Protein AF-A0A376L2R1-F1 (afdb_monomer_lite)

Organism: Escherichia coli (NCBI:txid562)

Foldseek 3Di:
DDDDDPPDDDPPDDPPPDDDDPDDDPDDDDDDDDDPFDFDKAKDWPNRGDPNDQDQDDDDPPDDGDDTDIDIDGPDCPGVNNVVCPPHKDWAADDDPQFAQVARADPDDDPRVDHDFDWDDPWPDTDTDGPVHRGGTID

Structure (mmCIF, N/CA/C/O backbone):
data_AF-A0A376L2R1-F1
#
_entry.id   AF-A0A376L2R1-F1
#
loop_
_atom_site.group_PDB
_atom_site.id
_atom_site.type_symbol
_atom_site.label_atom_id
_atom_site.label_alt_id
_atom_site.label_comp_id
_atom_site.label_asym_id
_atom_site.label_entity_id
_atom_site.label_seq_id
_atom_site.pdbx_PDB_ins_code
_atom_site.Cartn_x
_atom_site.Cartn_y
_atom_site.Cartn_z
_atom_site.occupancy
_atom_site.B_iso_or_equiv
_atom_site.auth_seq_id
_atom_site.auth_comp_id
_atom_site.auth_asym_id
_atom_site.auth_atom_id
_atom_site.pdbx_PDB_model_num
ATOM 1 N N . MET A 1 1 ? -31.360 -9.317 25.712 1.00 51.25 1 MET A N 1
ATOM 2 C CA . MET A 1 1 ? -30.871 -10.364 24.791 1.00 51.25 1 MET A CA 1
ATOM 3 C C . MET A 1 1 ? -31.675 -10.277 23.513 1.00 51.25 1 MET A C 1
ATOM 5 O O . MET A 1 1 ? -32.889 -10.326 23.602 1.00 51.25 1 MET A O 1
ATOM 9 N N . ASN A 1 2 ? -30.990 -10.036 22.394 1.00 40.88 2 ASN A N 1
ATOM 10 C CA . ASN A 1 2 ? -31.245 -10.578 21.053 1.00 40.88 2 ASN A CA 1
ATOM 11 C C . ASN A 1 2 ? -30.121 -10.032 20.163 1.00 40.88 2 ASN A C 1
ATOM 13 O O . ASN A 1 2 ? -30.203 -8.943 19.606 1.00 40.88 2 ASN A O 1
ATOM 17 N N . LYS A 1 3 ? -28.996 -10.754 20.174 1.00 51.47 3 LYS A N 1
ATOM 18 C CA . LYS A 1 3 ? -27.811 -10.481 19.363 1.00 51.47 3 LYS A CA 1
ATOM 19 C C . LYS A 1 3 ? -27.884 -11.366 18.127 1.00 51.47 3 LYS A C 1
ATOM 21 O O . LYS A 1 3 ? -27.785 -12.578 18.273 1.00 51.47 3 LYS A O 1
ATOM 26 N N . SER A 1 4 ? -27.988 -10.758 16.953 1.00 49.84 4 SER A N 1
ATOM 27 C CA . SER A 1 4 ? -27.637 -11.397 15.681 1.00 49.84 4 SER A CA 1
ATOM 28 C C . SER A 1 4 ? -27.699 -10.356 14.563 1.00 49.84 4 SER A C 1
ATOM 30 O O . SER A 1 4 ? -28.698 -10.255 13.860 1.00 49.84 4 SER A O 1
ATOM 32 N N . ILE A 1 5 ? -26.632 -9.565 14.414 1.00 56.78 5 ILE A N 1
ATOM 33 C CA . ILE A 1 5 ? -26.333 -8.906 13.138 1.00 56.78 5 ILE A CA 1
ATOM 34 C C . ILE A 1 5 ? -25.281 -9.781 12.473 1.00 56.78 5 ILE A C 1
ATOM 36 O O . ILE A 1 5 ? -24.118 -9.803 12.870 1.00 56.78 5 ILE A O 1
ATOM 40 N N . ILE A 1 6 ? -25.743 -10.574 11.516 1.00 50.25 6 ILE A N 1
ATOM 41 C CA . ILE A 1 6 ? -24.903 -11.356 10.621 1.00 50.25 6 ILE A CA 1
ATOM 42 C C . ILE A 1 6 ? -24.290 -10.343 9.650 1.00 50.25 6 ILE A C 1
ATOM 44 O O . ILE A 1 6 ? -24.983 -9.805 8.790 1.00 50.25 6 ILE A O 1
ATOM 48 N N . ALA A 1 7 ? -23.010 -10.026 9.834 1.00 45.34 7 ALA A N 1
ATOM 49 C CA . ALA A 1 7 ? -22.239 -9.260 8.865 1.00 45.34 7 ALA A CA 1
ATOM 50 C C . ALA A 1 7 ? -21.937 -10.174 7.668 1.00 45.34 7 ALA A C 1
ATOM 52 O O . ALA A 1 7 ? -20.955 -10.911 7.660 1.00 45.34 7 ALA A O 1
ATOM 53 N N . SER A 1 8 ? -22.832 -10.177 6.685 1.00 45.50 8 SER A N 1
ATOM 54 C CA . SER A 1 8 ? -22.628 -10.881 5.421 1.00 45.50 8 SER A CA 1
ATOM 55 C C . SER A 1 8 ? -21.698 -10.056 4.532 1.00 45.50 8 SER A C 1
ATOM 57 O O . SER A 1 8 ? -22.116 -9.053 3.956 1.00 45.50 8 SER A O 1
ATOM 59 N N . VAL A 1 9 ? -20.436 -10.470 4.411 1.00 52.62 9 VAL A N 1
ATOM 60 C CA . VAL A 1 9 ? -19.517 -9.948 3.391 1.00 52.62 9 VAL A CA 1
ATOM 61 C C . VAL A 1 9 ? -19.844 -10.650 2.077 1.00 52.62 9 VAL A C 1
ATOM 63 O O . VAL A 1 9 ? -19.466 -11.800 1.865 1.00 52.62 9 VAL A O 1
ATOM 66 N N . LEU A 1 10 ? -20.577 -9.975 1.195 1.00 39.03 10 LEU A N 1
ATOM 67 C CA . LEU A 1 10 ? -20.687 -10.389 -0.201 1.00 39.03 10 LEU A C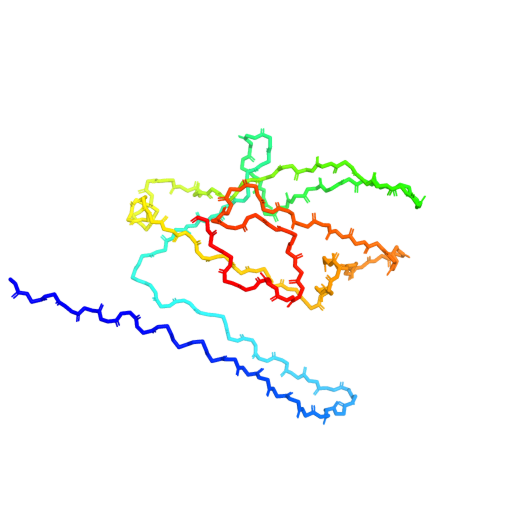A 1
ATOM 68 C C . LEU A 1 10 ? -19.558 -9.711 -0.978 1.00 39.03 10 LEU A C 1
ATOM 70 O O . LEU A 1 10 ? -19.674 -8.558 -1.385 1.00 39.03 10 LEU A O 1
ATOM 74 N N . ALA A 1 11 ? -18.454 -10.429 -1.174 1.00 45.81 11 ALA A N 1
ATOM 75 C CA . ALA A 1 11 ? -17.465 -10.065 -2.178 1.00 45.81 11 ALA A CA 1
ATOM 76 C C . ALA A 1 11 ? -18.045 -10.397 -3.562 1.00 45.81 11 ALA A C 1
ATOM 78 O O . ALA A 1 11 ? -17.937 -11.525 -4.042 1.00 45.81 11 ALA A O 1
ATOM 79 N N . LEU A 1 12 ? -18.709 -9.430 -4.196 1.00 42.84 12 LEU A N 1
ATOM 80 C CA . LEU A 1 12 ? -19.089 -9.532 -5.605 1.00 42.84 12 LEU A CA 1
ATOM 81 C C . LEU A 1 12 ? -17.858 -9.214 -6.456 1.00 42.84 12 LEU A C 1
ATOM 83 O O . LEU A 1 12 ? -17.616 -8.072 -6.835 1.00 42.84 12 LEU A O 1
ATOM 87 N N . GLY A 1 13 ? -17.057 -10.245 -6.721 1.00 51.22 13 GLY A N 1
ATOM 88 C CA . GLY A 1 13 ? -16.047 -10.204 -7.768 1.00 51.22 13 GLY A CA 1
ATOM 89 C C . GLY A 1 13 ? -16.732 -10.193 -9.131 1.00 51.22 13 GLY A C 1
ATOM 90 O O . GLY A 1 13 ? -17.321 -11.193 -9.537 1.00 51.22 13 GLY A O 1
ATOM 91 N N . LEU A 1 14 ? -16.657 -9.073 -9.846 1.00 46.41 14 LEU A N 1
ATOM 92 C CA . LEU A 1 14 ? -16.951 -9.040 -11.274 1.00 46.41 14 LEU A CA 1
ATOM 93 C C . LEU A 1 14 ? -15.660 -9.361 -12.027 1.00 46.41 14 LEU A C 1
ATOM 95 O O . LEU A 1 14 ? -14.854 -8.480 -12.308 1.00 46.41 14 LEU A O 1
ATOM 99 N N . VAL A 1 15 ? -15.467 -10.637 -12.361 1.00 56.50 15 VAL A N 1
ATOM 100 C CA . VAL A 1 15 ? -14.628 -11.006 -13.506 1.00 56.50 15 VAL A CA 1
ATOM 101 C C . VAL A 1 15 ? -15.541 -10.985 -14.725 1.00 56.50 15 VAL A C 1
ATOM 103 O O . VAL A 1 15 ? -16.219 -11.965 -15.022 1.00 56.50 15 VAL A O 1
ATOM 106 N N . SER A 1 16 ? -15.586 -9.860 -15.432 1.00 44.50 16 SER A N 1
ATOM 107 C CA . SER A 1 16 ? -16.115 -9.827 -16.794 1.00 44.50 16 SER A CA 1
ATOM 108 C C . SER A 1 16 ? -14.944 -9.868 -17.765 1.00 44.50 16 SER A C 1
ATOM 110 O O . SER A 1 16 ? -14.445 -8.841 -18.217 1.00 44.50 16 SER A O 1
ATOM 112 N N . GLY A 1 17 ? -14.511 -11.088 -18.087 1.00 52.38 17 GLY A N 1
ATOM 113 C CA . GLY A 1 17 ? -13.813 -11.344 -19.337 1.00 52.38 17 GLY A CA 1
ATOM 114 C C . GLY A 1 17 ? -14.790 -11.120 -20.485 1.00 52.38 17 GLY A C 1
ATOM 115 O O . GLY A 1 17 ? -15.527 -12.027 -20.854 1.00 52.38 17 GLY A O 1
ATOM 116 N N . MET A 1 18 ? -14.828 -9.907 -21.022 1.00 44.69 18 MET A N 1
ATOM 117 C CA . MET A 1 18 ? -15.440 -9.618 -22.311 1.00 44.69 18 MET A CA 1
ATOM 118 C C . MET A 1 18 ? -14.515 -8.665 -23.056 1.00 44.69 18 MET A C 1
ATOM 120 O O . MET A 1 18 ? -14.124 -7.618 -22.547 1.00 44.69 18 MET A O 1
ATOM 124 N N . ALA A 1 19 ? -14.115 -9.090 -24.252 1.00 50.38 19 ALA A N 1
ATOM 125 C CA . ALA A 1 19 ? -13.415 -8.257 -25.207 1.00 50.38 19 ALA A CA 1
ATOM 126 C C . ALA A 1 19 ? -14.277 -7.019 -25.486 1.00 50.38 19 ALA A C 1
ATOM 128 O O . ALA A 1 19 ? -15.365 -7.138 -26.051 1.00 50.38 19 ALA A O 1
ATOM 129 N N . HIS A 1 20 ? -13.809 -5.844 -25.076 1.00 43.91 20 HIS A N 1
ATOM 130 C CA . HIS A 1 20 ? -14.460 -4.582 -25.394 1.00 43.91 20 HIS A CA 1
ATOM 131 C C . HIS A 1 20 ? -13.557 -3.775 -26.319 1.00 43.91 20 HIS A C 1
ATOM 133 O O . HIS A 1 20 ? -12.368 -3.600 -26.069 1.00 43.91 20 HIS A O 1
ATOM 139 N N . ALA A 1 21 ? -14.156 -3.387 -27.442 1.00 41.31 21 ALA A N 1
ATOM 140 C CA . ALA A 1 21 ? -13.548 -2.654 -28.530 1.00 41.31 21 ALA A CA 1
ATOM 141 C C . ALA A 1 21 ? -12.915 -1.338 -28.057 1.00 41.31 21 ALA A C 1
ATOM 143 O O . ALA A 1 21 ? -13.464 -0.631 -27.212 1.00 41.31 21 ALA A O 1
ATOM 144 N N . ASP A 1 22 ? -11.769 -1.043 -28.662 1.00 45.81 22 ASP A N 1
ATOM 145 C CA . ASP A 1 22 ? -11.010 0.197 -28.567 1.00 45.81 22 ASP A CA 1
ATOM 146 C C . ASP A 1 22 ? -11.913 1.426 -28.780 1.00 45.81 22 ASP A C 1
ATOM 148 O O . ASP A 1 22 ? -12.679 1.485 -29.747 1.00 45.81 22 ASP A O 1
ATOM 152 N N . GLY A 1 23 ? -11.839 2.402 -27.870 1.00 52.81 23 GLY A N 1
ATOM 153 C CA . GLY A 1 23 ? -12.234 3.772 -28.191 1.00 52.81 23 GLY A CA 1
ATOM 154 C C . GLY A 1 23 ? -13.078 4.539 -27.180 1.00 52.81 23 GLY A C 1
ATOM 155 O O . GLY A 1 23 ? -12.786 5.705 -26.986 1.00 52.81 23 GLY A O 1
ATOM 156 N N . GLN A 1 24 ? -14.114 3.995 -26.533 1.00 50.56 24 GLN A N 1
ATOM 157 C CA . GLN A 1 24 ? -15.002 4.825 -25.689 1.00 50.56 24 GLN A CA 1
ATOM 158 C C . GLN A 1 24 ? -15.673 4.017 -24.567 1.00 50.56 24 GLN A C 1
ATOM 160 O O . GLN A 1 24 ? -16.826 3.605 -24.686 1.00 50.56 24 GLN A O 1
ATOM 165 N N . THR A 1 25 ? -14.982 3.821 -23.445 1.00 47.69 25 THR A N 1
ATOM 166 C CA . THR A 1 25 ? -15.585 3.269 -22.224 1.00 47.69 25 THR A CA 1
ATOM 167 C C . THR A 1 25 ? -15.815 4.389 -21.216 1.00 47.69 25 THR A C 1
ATOM 169 O O . THR A 1 25 ? -14.878 4.897 -20.607 1.00 47.69 25 THR A O 1
ATOM 172 N N . GLY A 1 26 ? -17.076 4.786 -21.035 1.00 50.84 26 GLY A N 1
ATOM 173 C CA . GLY A 1 26 ? -17.482 5.509 -19.833 1.00 50.84 26 GLY A CA 1
ATOM 174 C C . GLY A 1 26 ? -17.435 4.536 -18.661 1.00 50.84 26 GLY A C 1
ATOM 175 O O . GLY A 1 26 ? -18.338 3.718 -18.508 1.00 50.84 26 GLY A O 1
ATOM 176 N N . GLU A 1 27 ? -16.359 4.570 -17.882 1.00 48.03 27 GLU A N 1
ATOM 177 C CA . GLU A 1 27 ? -16.245 3.776 -16.662 1.00 48.03 27 GLU A CA 1
ATOM 178 C C . GLU A 1 27 ? -17.108 4.413 -15.568 1.00 48.03 27 GLU A C 1
ATOM 180 O O . GLU A 1 27 ? -16.938 5.583 -15.223 1.00 48.03 27 GLU A O 1
ATOM 185 N N . VAL A 1 28 ? -18.059 3.648 -15.030 1.00 42.75 28 VAL A N 1
ATOM 186 C CA . VAL A 1 28 ? -18.836 4.054 -13.855 1.00 42.75 28 VAL A CA 1
ATOM 187 C C . VAL A 1 28 ? -18.326 3.254 -12.664 1.00 42.75 28 VAL A C 1
ATOM 189 O O . VAL A 1 28 ? -18.661 2.082 -12.499 1.00 42.75 28 VAL A O 1
ATOM 192 N N . GLN A 1 29 ? -17.496 3.890 -11.840 1.00 46.12 29 GLN A N 1
ATOM 193 C CA . GLN A 1 29 ? -16.949 3.291 -10.627 1.00 46.12 29 GLN A CA 1
ATOM 194 C C . GLN A 1 29 ? -17.878 3.571 -9.439 1.00 46.12 29 GLN A C 1
ATOM 196 O O . GLN A 1 29 ? -18.069 4.718 -9.033 1.00 46.12 29 GLN A O 1
ATOM 201 N N . PHE A 1 30 ? -18.439 2.515 -8.850 1.00 49.12 30 PHE A N 1
ATOM 202 C CA . PHE A 1 30 ? -19.204 2.609 -7.608 1.00 49.12 30 PHE A CA 1
ATOM 203 C C . PHE A 1 30 ? -18.304 2.230 -6.428 1.00 49.12 30 PHE A C 1
ATOM 205 O O . PHE A 1 30 ? -17.951 1.065 -6.260 1.00 49.12 30 PHE A O 1
ATOM 212 N N . ILE A 1 31 ? -17.939 3.214 -5.603 1.00 57.25 31 ILE A N 1
ATOM 213 C CA . ILE A 1 31 ? -17.186 3.016 -4.358 1.00 57.25 31 ILE A CA 1
ATOM 214 C C . ILE A 1 31 ? -18.125 3.339 -3.198 1.00 57.25 31 ILE A C 1
ATOM 216 O O . ILE A 1 31 ? -18.628 4.457 -3.101 1.00 57.25 31 ILE A O 1
ATOM 220 N N . GLY A 1 32 ? -18.371 2.379 -2.311 1.00 43.12 32 GLY A N 1
ATOM 221 C CA . GLY A 1 32 ? -19.211 2.603 -1.140 1.00 43.12 32 GLY A CA 1
ATOM 222 C C . GLY A 1 32 ? -18.924 1.604 -0.030 1.00 43.12 32 GLY A C 1
ATOM 223 O O . GLY A 1 32 ? -18.700 0.424 -0.284 1.00 43.12 32 GLY A O 1
ATOM 224 N N . VAL A 1 33 ? -18.956 2.084 1.211 1.00 58.00 33 VAL A N 1
ATOM 225 C CA . VAL A 1 33 ? -18.967 1.264 2.427 1.00 58.00 33 VAL A CA 1
ATOM 226 C C . VAL A 1 33 ? -20.239 1.613 3.188 1.00 58.00 33 VAL A C 1
ATOM 228 O O . VAL A 1 33 ? -20.502 2.783 3.456 1.00 58.00 33 VAL A O 1
ATOM 231 N N . VAL A 1 34 ? -21.034 0.605 3.548 1.00 56.16 34 VAL A N 1
ATOM 232 C CA . VAL A 1 34 ? -22.204 0.790 4.414 1.00 56.16 34 VAL A CA 1
ATOM 233 C C . VAL A 1 34 ? -21.741 0.657 5.862 1.00 56.16 34 VAL A C 1
ATOM 235 O O . VAL A 1 34 ? -21.633 -0.446 6.389 1.00 56.16 34 VAL A O 1
ATOM 238 N N . THR A 1 35 ? -21.436 1.784 6.503 1.00 63.62 35 THR A N 1
ATOM 239 C CA . THR A 1 35 ? -21.117 1.842 7.935 1.00 63.62 35 THR A CA 1
ATOM 240 C C . THR A 1 35 ? -21.856 2.997 8.597 1.00 63.62 35 THR A C 1
ATOM 2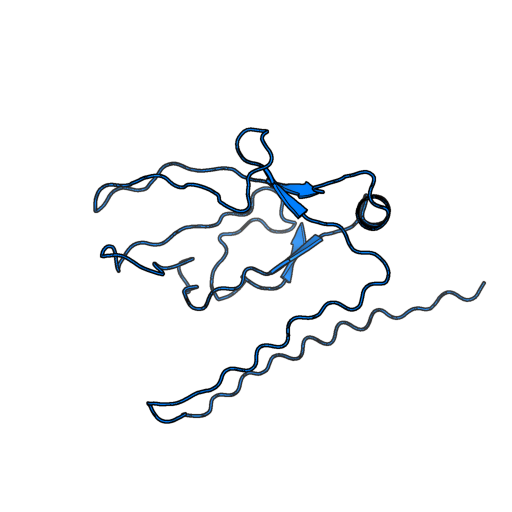42 O O . THR A 1 35 ? -22.031 4.054 7.998 1.00 63.62 35 THR A O 1
ATOM 245 N N . GLN A 1 36 ? -22.307 2.788 9.835 1.00 62.09 36 GLN A N 1
ATOM 246 C CA . GLN A 1 36 ? -22.996 3.814 10.621 1.00 62.09 36 GLN A CA 1
ATOM 247 C C . GLN A 1 36 ? -22.027 4.907 11.103 1.00 62.09 36 GLN A C 1
ATOM 249 O O . GLN A 1 36 ? -22.420 6.065 11.173 1.00 62.09 36 GLN A O 1
ATOM 254 N N . ASN A 1 37 ? -20.761 4.546 11.360 1.00 74.38 37 ASN A N 1
ATOM 255 C CA . ASN A 1 37 ? -19.689 5.447 11.786 1.00 74.38 37 ASN A CA 1
ATOM 256 C C . ASN A 1 37 ? -18.441 5.213 10.915 1.00 74.38 37 ASN A C 1
ATOM 258 O O . ASN A 1 37 ? -18.043 4.065 10.696 1.00 74.38 37 ASN A O 1
ATOM 262 N N . THR A 1 38 ? -17.813 6.282 10.421 1.00 82.69 38 THR A N 1
ATOM 263 C CA . THR A 1 38 ? -16.545 6.233 9.669 1.00 82.69 38 THR A CA 1
ATOM 264 C C . THR A 1 38 ? -15.377 6.705 10.535 1.00 82.69 38 THR A C 1
ATOM 266 O O . THR A 1 38 ? -15.575 7.413 11.523 1.00 82.69 38 THR A O 1
ATOM 269 N N . CYS A 1 39 ? -14.163 6.291 10.175 1.00 86.56 39 CYS A N 1
ATOM 270 C CA . CYS A 1 39 ? -12.912 6.789 10.739 1.00 86.56 39 CYS A CA 1
ATOM 271 C C . CYS A 1 39 ? -12.057 7.300 9.583 1.00 86.56 39 CYS A C 1
ATOM 273 O O . CYS A 1 39 ? -11.683 6.511 8.711 1.00 86.56 39 CYS A O 1
ATOM 275 N N . ASP A 1 40 ? -11.775 8.600 9.553 1.00 87.50 40 ASP A N 1
ATOM 276 C CA . ASP A 1 40 ? -10.866 9.143 8.548 1.00 87.50 40 ASP A CA 1
ATOM 277 C C . ASP A 1 40 ? -9.448 8.660 8.847 1.00 87.50 40 ASP A C 1
ATOM 279 O O . ASP A 1 40 ? -8.956 8.822 9.966 1.00 87.50 40 ASP A O 1
ATOM 283 N N . ILE A 1 41 ? -8.773 8.108 7.840 1.00 88.00 41 ILE A N 1
ATOM 284 C CA . ILE A 1 41 ? -7.371 7.706 7.942 1.00 88.00 41 ILE A CA 1
ATOM 285 C C . ILE A 1 41 ? -6.480 8.591 7.079 1.00 88.00 41 ILE A C 1
ATOM 287 O O . ILE A 1 41 ? -6.883 9.060 6.015 1.00 88.00 41 ILE A O 1
ATOM 291 N N . VAL A 1 42 ? -5.251 8.795 7.534 1.00 90.06 42 VAL A N 1
ATOM 292 C CA . VAL A 1 42 ? -4.190 9.479 6.795 1.00 90.06 42 VAL A CA 1
ATOM 293 C C . VAL A 1 42 ? -2.890 8.686 6.933 1.00 90.06 42 VAL A C 1
ATOM 295 O O . VAL A 1 42 ? -2.665 8.057 7.973 1.00 90.06 42 VAL A O 1
ATOM 298 N N . PRO A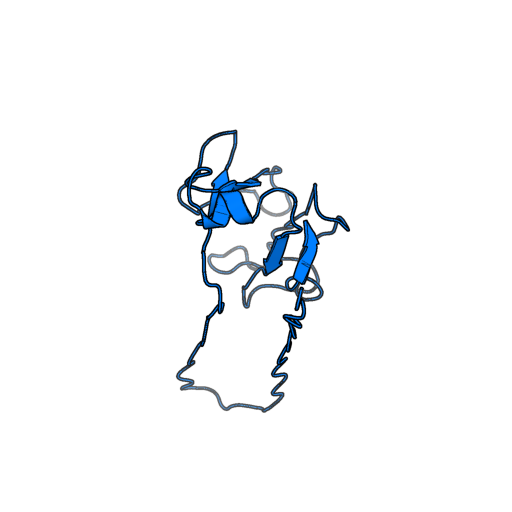 1 43 ? -2.018 8.689 5.912 1.00 91.06 43 PRO A N 1
ATOM 299 C CA . PRO A 1 43 ? -0.671 8.169 6.069 1.00 91.06 43 PRO A CA 1
ATOM 300 C C . PRO A 1 43 ? 0.112 9.018 7.074 1.00 91.06 43 PRO A C 1
ATOM 302 O O . PRO A 1 43 ? 0.052 10.242 7.041 1.00 91.06 43 PRO A O 1
ATOM 305 N N . GLU A 1 44 ? 0.883 8.379 7.934 1.00 91.31 44 GLU A N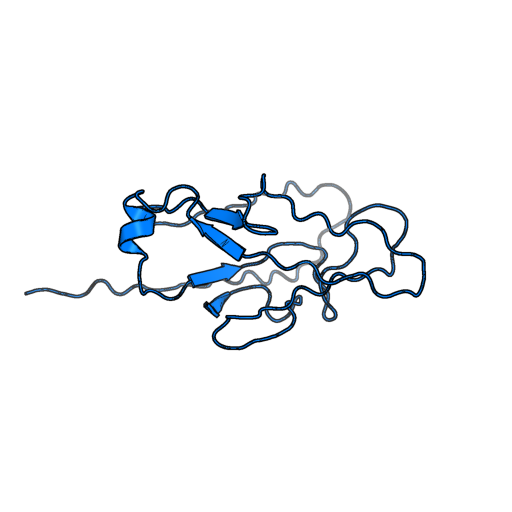 1
ATOM 306 C CA . GLU A 1 44 ? 1.905 8.975 8.784 1.00 91.31 44 GLU A CA 1
ATOM 307 C C . GLU A 1 44 ? 3.267 8.545 8.242 1.00 91.31 44 GLU A C 1
ATOM 309 O O . GLU A 1 44 ? 3.509 7.349 8.081 1.00 91.31 44 GLU A O 1
ATOM 314 N N . VAL A 1 45 ? 4.140 9.507 7.955 1.00 88.00 45 VAL A N 1
ATOM 315 C CA . VAL A 1 45 ? 5.520 9.278 7.504 1.00 88.00 45 VAL A CA 1
ATOM 316 C C . VAL A 1 45 ? 6.432 10.008 8.478 1.00 88.00 45 VAL A C 1
ATOM 318 O O . VAL A 1 45 ? 6.198 11.181 8.771 1.00 88.00 45 VAL A O 1
ATOM 321 N N . ASP A 1 46 ? 7.429 9.312 9.023 1.00 85.31 46 ASP A N 1
ATOM 322 C CA . ASP A 1 46 ? 8.381 9.868 9.997 1.00 85.31 46 ASP A CA 1
ATOM 323 C C . ASP A 1 46 ? 7.696 10.591 11.182 1.00 85.31 46 ASP A C 1
ATOM 325 O O . ASP A 1 46 ? 8.113 11.662 11.622 1.00 85.31 46 ASP A O 1
ATOM 329 N N . GLY A 1 47 ? 6.590 10.022 11.681 1.00 82.38 47 GLY A N 1
ATOM 330 C CA . GLY A 1 47 ? 5.816 10.564 12.807 1.00 82.38 47 GLY A CA 1
ATOM 331 C C . GLY A 1 47 ? 4.963 11.794 12.478 1.00 82.38 47 GLY A C 1
ATOM 332 O O . GLY A 1 47 ? 4.348 12.370 13.374 1.00 82.38 47 GLY A O 1
ATOM 333 N N . THR A 1 48 ? 4.905 12.206 11.210 1.00 83.62 48 THR A N 1
ATOM 334 C CA . THR A 1 48 ? 4.076 13.325 10.751 1.00 83.62 48 THR A CA 1
ATOM 335 C C . THR A 1 48 ? 2.937 12.815 9.880 1.00 83.62 48 THR A C 1
ATOM 337 O O . THR A 1 48 ? 3.160 12.080 8.918 1.00 83.62 48 THR A O 1
ATOM 340 N N . LEU A 1 49 ? 1.706 13.243 10.176 1.00 79.94 49 LEU A N 1
ATOM 341 C CA . LEU A 1 49 ? 0.554 12.965 9.317 1.00 79.94 49 LEU A CA 1
ATOM 342 C C . LEU A 1 49 ? 0.771 13.632 7.949 1.00 79.94 49 LEU A C 1
ATOM 344 O O . LEU A 1 49 ? 0.789 14.860 7.822 1.00 79.94 49 LEU A O 1
ATOM 348 N N . ALA A 1 50 ? 0.968 12.814 6.923 1.00 69.88 50 ALA A N 1
ATOM 349 C CA . ALA A 1 50 ? 1.206 13.237 5.557 1.00 69.88 50 ALA A CA 1
ATOM 350 C C . ALA A 1 50 ? -0.115 13.569 4.848 1.00 69.88 50 ALA A C 1
ATOM 352 O O . ALA A 1 50 ? -1.164 12.972 5.097 1.00 69.88 50 ALA A O 1
ATOM 353 N N . LYS A 1 51 ? -0.063 14.508 3.895 1.00 67.81 51 LYS A N 1
ATOM 354 C CA . LYS A 1 51 ? -1.205 14.895 3.049 1.00 67.81 51 LYS A CA 1
ATOM 355 C C . LYS A 1 51 ? -1.465 13.855 1.951 1.00 67.81 51 LYS A C 1
ATOM 357 O O . LYS A 1 51 ? -1.380 14.181 0.773 1.00 67.81 51 LYS A O 1
ATOM 362 N N . ASN A 1 52 ? -1.745 12.610 2.333 1.00 74.81 52 ASN A N 1
ATOM 363 C CA . ASN A 1 52 ? -2.070 11.497 1.428 1.00 74.81 52 ASN A CA 1
ATOM 364 C C . ASN A 1 52 ? -0.982 11.150 0.392 1.00 74.81 52 ASN A C 1
ATOM 366 O O . ASN A 1 52 ? -1.267 10.479 -0.595 1.00 74.81 52 ASN A O 1
ATOM 370 N N . VAL A 1 53 ? 0.259 11.596 0.604 1.00 82.94 53 VAL A N 1
ATOM 371 C CA . VAL A 1 53 ? 1.385 11.349 -0.304 1.00 82.94 53 VAL A CA 1
ATOM 372 C C . VAL A 1 53 ? 2.554 10.797 0.496 1.00 82.94 53 VAL A C 1
ATOM 374 O O . VAL A 1 53 ? 3.025 11.439 1.434 1.00 82.94 53 VAL A O 1
ATOM 377 N N . VAL A 1 54 ? 3.044 9.628 0.088 1.00 87.38 54 VAL A N 1
ATOM 378 C CA . VAL A 1 54 ? 4.325 9.073 0.532 1.00 87.38 54 VAL A CA 1
ATOM 379 C C . VAL A 1 54 ? 5.334 9.340 -0.581 1.00 87.38 54 VAL A C 1
ATOM 381 O O . VAL A 1 54 ? 5.211 8.798 -1.677 1.00 87.38 54 VAL A O 1
ATOM 384 N N . ASN A 1 55 ? 6.301 10.225 -0.336 1.00 88.56 55 ASN A N 1
ATOM 385 C CA . ASN A 1 55 ? 7.311 10.571 -1.333 1.00 88.56 55 ASN A CA 1
ATOM 386 C C . ASN A 1 55 ? 8.459 9.552 -1.305 1.00 88.56 55 ASN A C 1
ATOM 388 O O . ASN A 1 55 ? 9.217 9.492 -0.336 1.00 88.56 55 ASN A O 1
ATOM 392 N N . LEU A 1 56 ? 8.597 8.781 -2.384 1.00 90.12 56 LEU A N 1
ATOM 393 C CA . LEU A 1 56 ? 9.658 7.783 -2.541 1.00 90.12 56 LEU A CA 1
ATOM 394 C C . LEU A 1 56 ? 11.007 8.390 -2.961 1.00 90.12 56 LEU A C 1
ATOM 396 O O . LEU A 1 56 ? 12.034 7.727 -2.855 1.00 90.12 56 LEU A O 1
ATOM 400 N N . GLY A 1 57 ? 11.030 9.656 -3.386 1.00 89.81 57 GLY A N 1
ATOM 401 C CA . GLY A 1 57 ? 12.224 10.314 -3.910 1.00 89.81 57 GLY A CA 1
ATOM 402 C C . GLY A 1 57 ? 12.541 9.894 -5.346 1.00 89.81 57 GLY A C 1
ATOM 403 O O . GLY A 1 57 ? 11.645 9.598 -6.135 1.00 89.81 57 GLY A O 1
ATOM 404 N N . THR A 1 58 ? 13.826 9.910 -5.695 1.00 90.38 58 THR A N 1
ATOM 405 C CA . THR A 1 58 ? 14.335 9.519 -7.014 1.00 90.38 58 THR A CA 1
ATOM 406 C C . THR A 1 58 ? 15.327 8.373 -6.880 1.00 90.38 58 THR A C 1
ATOM 408 O O . THR A 1 58 ? 16.036 8.258 -5.882 1.00 90.38 58 THR A O 1
ATOM 411 N N . VAL A 1 59 ? 15.396 7.530 -7.907 1.00 91.31 59 VAL A N 1
ATOM 412 C CA . VAL A 1 59 ? 16.341 6.417 -7.983 1.00 91.31 59 VAL A CA 1
ATOM 413 C C . VAL A 1 59 ? 16.985 6.393 -9.366 1.00 91.31 59 VAL A C 1
ATOM 415 O O . VAL A 1 59 ? 16.344 6.729 -10.363 1.00 91.31 59 VAL A O 1
ATOM 418 N N . ALA A 1 60 ? 18.272 6.056 -9.426 1.00 92.44 60 ALA A N 1
ATOM 419 C CA . ALA A 1 60 ? 18.981 5.902 -10.692 1.00 92.44 60 ALA A CA 1
ATOM 420 C C . ALA A 1 60 ? 18.608 4.567 -11.373 1.00 92.44 60 ALA A C 1
ATOM 422 O O . ALA A 1 60 ? 18.253 3.611 -10.679 1.00 92.44 60 ALA A O 1
ATOM 423 N N . PRO A 1 61 ? 18.716 4.458 -12.711 1.00 92.19 61 PRO A N 1
ATOM 424 C CA . PRO A 1 61 ? 18.455 3.205 -13.416 1.00 92.19 61 PRO A CA 1
ATOM 425 C C . PRO A 1 61 ? 19.283 2.036 -12.864 1.00 92.19 61 PRO A C 1
ATOM 427 O O . PRO A 1 61 ? 20.482 2.179 -12.622 1.00 92.19 61 PRO A O 1
ATOM 430 N N . GLY A 1 62 ? 18.642 0.879 -12.682 1.00 93.19 62 GLY A N 1
ATOM 431 C CA . GLY A 1 62 ? 19.286 -0.342 -12.182 1.00 93.19 62 GLY A CA 1
ATOM 432 C C . GLY A 1 62 ? 19.594 -0.354 -10.680 1.00 93.19 62 GLY A C 1
ATOM 433 O O . GLY A 1 62 ? 20.223 -1.298 -10.207 1.00 93.19 62 GLY A O 1
ATOM 434 N N . ILE A 1 63 ? 19.164 0.666 -9.931 1.00 95.50 63 ILE A N 1
ATOM 435 C CA . ILE A 1 63 ? 19.369 0.766 -8.483 1.00 95.50 63 ILE A CA 1
ATOM 436 C C . ILE A 1 63 ? 18.041 0.549 -7.751 1.00 95.50 63 ILE A C 1
ATOM 438 O O . ILE A 1 63 ? 16.989 1.002 -8.197 1.00 95.50 63 ILE A O 1
ATOM 442 N N . THR A 1 64 ? 18.090 -0.125 -6.603 1.00 95.19 64 THR A N 1
ATOM 443 C CA . THR A 1 64 ? 16.952 -0.223 -5.680 1.00 95.19 64 THR A CA 1
ATOM 444 C C . THR A 1 64 ? 16.870 1.046 -4.834 1.00 95.19 64 THR A C 1
ATOM 446 O O . THR A 1 64 ? 17.873 1.470 -4.266 1.00 95.19 64 THR A O 1
ATOM 449 N N . GLY A 1 65 ? 15.684 1.654 -4.752 1.00 93.75 65 GLY A N 1
ATOM 450 C CA . GLY A 1 65 ? 15.455 2.843 -3.926 1.00 93.75 65 GLY A CA 1
ATOM 451 C C . GLY A 1 65 ? 15.465 2.548 -2.422 1.00 93.75 65 GLY A C 1
ATOM 452 O O . GLY A 1 65 ? 15.402 1.395 -1.996 1.00 93.75 65 GLY A O 1
ATOM 453 N N . ASP A 1 66 ? 15.509 3.609 -1.617 1.00 94.12 66 ASP A N 1
ATOM 454 C CA . ASP A 1 66 ? 15.440 3.496 -0.159 1.00 94.12 66 ASP A CA 1
ATOM 455 C C . ASP A 1 66 ? 14.046 3.074 0.319 1.00 94.12 66 ASP A C 1
ATOM 457 O O . ASP A 1 66 ? 13.021 3.506 -0.219 1.00 94.12 66 ASP A O 1
ATOM 461 N N . TYR A 1 67 ? 14.000 2.312 1.413 1.00 92.81 67 TYR A N 1
ATOM 462 C CA . TYR A 1 67 ? 12.746 2.028 2.104 1.00 92.81 67 TYR A CA 1
ATOM 463 C C . TYR A 1 67 ? 12.132 3.308 2.674 1.00 92.81 67 TYR A C 1
ATOM 465 O O . TYR A 1 67 ? 12.800 4.105 3.340 1.00 92.81 67 TYR A O 1
ATOM 473 N N . LYS A 1 68 ? 10.824 3.469 2.460 1.00 92.19 68 LYS A N 1
ATOM 474 C CA . LYS A 1 68 ? 10.003 4.511 3.081 1.00 92.19 68 LYS A CA 1
ATOM 475 C C . LYS A 1 68 ? 8.898 3.855 3.892 1.00 92.19 68 LYS A C 1
ATOM 477 O O . LYS A 1 68 ? 7.941 3.323 3.336 1.00 92.19 68 LYS A O 1
ATOM 482 N N . ASN A 1 69 ? 9.042 3.907 5.211 1.00 92.94 69 ASN A N 1
ATOM 483 C CA . ASN A 1 69 ? 8.016 3.420 6.119 1.00 92.94 69 ASN A CA 1
ATOM 484 C C . ASN A 1 69 ? 6.895 4.450 6.235 1.00 92.94 69 ASN A C 1
ATOM 486 O O . ASN A 1 69 ? 7.143 5.653 6.332 1.00 92.94 69 ASN A O 1
ATOM 490 N N . PHE A 1 70 ? 5.663 3.964 6.277 1.00 93.62 70 PHE A N 1
ATOM 491 C CA . PHE A 1 70 ? 4.506 4.768 6.627 1.00 93.62 70 PHE A CA 1
ATOM 492 C C . PHE A 1 70 ? 3.507 3.922 7.413 1.00 93.62 70 PHE A C 1
ATOM 494 O O . PHE A 1 70 ? 3.531 2.692 7.353 1.00 93.62 70 PHE A O 1
ATOM 501 N N . ALA A 1 71 ? 2.618 4.582 8.146 1.00 93.19 71 ALA A N 1
ATOM 502 C CA . ALA A 1 71 ? 1.513 3.937 8.842 1.00 93.19 71 ALA A CA 1
ATOM 503 C C . ALA A 1 71 ? 0.188 4.572 8.428 1.00 93.19 71 ALA A C 1
ATOM 505 O O . ALA A 1 71 ? 0.114 5.776 8.225 1.00 93.19 71 ALA A O 1
ATOM 506 N N . LEU A 1 72 ? -0.882 3.787 8.339 1.00 91.44 72 LEU A N 1
ATOM 507 C CA . LEU A 1 72 ? -2.233 4.337 8.235 1.00 91.44 72 LEU A CA 1
ATOM 508 C C . LEU A 1 72 ? -2.733 4.631 9.652 1.00 91.44 72 LEU A C 1
ATOM 510 O O . LEU A 1 72 ? -2.804 3.730 10.490 1.00 91.44 72 LEU A O 1
ATOM 514 N N . LYS A 1 73 ? -3.036 5.897 9.938 1.00 90.50 73 LYS A N 1
ATOM 515 C CA . LYS A 1 73 ? -3.458 6.365 11.264 1.00 90.50 73 LYS A CA 1
ATOM 516 C C . LYS A 1 73 ? -4.791 7.082 11.175 1.00 90.50 73 LYS A C 1
ATOM 518 O O . LYS A 1 73 ? -5.093 7.695 10.157 1.00 90.50 73 LYS A O 1
ATOM 523 N N . ALA A 1 74 ? -5.560 7.049 12.260 1.00 90.19 74 ALA A N 1
ATOM 524 C CA . ALA A 1 74 ? -6.728 7.906 12.398 1.00 90.19 74 ALA A CA 1
ATOM 525 C C . ALA A 1 74 ? -6.300 9.377 12.300 1.00 90.19 74 ALA A C 1
ATOM 527 O O . ALA A 1 74 ? -5.399 9.814 13.017 1.00 90.19 74 ALA A O 1
ATOM 528 N N . LYS A 1 75 ? -6.961 10.137 11.427 1.00 89.56 75 LYS A N 1
ATOM 529 C CA . LYS A 1 75 ? -6.781 11.587 11.307 1.00 89.56 75 LYS A CA 1
ATOM 530 C C . LYS A 1 75 ? -7.189 12.299 12.595 1.00 89.56 75 LYS A C 1
ATOM 532 O O . LYS A 1 75 ? -6.520 13.237 13.016 1.00 89.56 75 LYS A O 1
ATOM 537 N N . ASP A 1 76 ? -8.277 11.833 13.202 1.00 91.00 76 ASP A N 1
ATOM 538 C CA . ASP A 1 76 ? -8.726 12.220 14.534 1.00 91.00 76 ASP A CA 1
ATOM 539 C C . ASP A 1 76 ? -9.062 10.948 15.334 1.00 91.00 76 ASP A C 1
ATOM 541 O O . ASP A 1 76 ? -10.095 10.322 15.088 1.00 91.00 76 ASP A O 1
ATOM 545 N N . PRO A 1 77 ? -8.215 10.534 16.294 1.00 90.75 77 PRO A N 1
ATOM 546 C CA . PRO A 1 77 ? -8.458 9.327 17.081 1.00 90.75 77 PRO A CA 1
ATOM 547 C C . PRO A 1 77 ? -9.668 9.448 18.021 1.00 90.75 77 PRO A C 1
ATOM 549 O O . PRO A 1 77 ? -10.108 8.436 18.566 1.00 90.75 77 PRO A O 1
ATOM 552 N N . THR A 1 78 ? -10.204 10.656 18.225 1.00 93.12 78 THR A N 1
ATOM 553 C CA . THR A 1 78 ? -11.377 10.903 19.075 1.00 93.12 78 THR A CA 1
ATOM 554 C C . THR A 1 78 ? -12.700 10.810 18.315 1.00 93.12 78 THR A C 1
ATOM 556 O O . THR A 1 78 ? -13.758 10.721 18.941 1.00 93.12 78 THR A O 1
ATOM 559 N N . GLN A 1 79 ? -12.663 10.760 16.977 1.00 90.88 79 GLN A N 1
ATOM 560 C CA . GLN A 1 79 ? -13.845 10.517 16.152 1.00 90.88 79 GLN A CA 1
ATOM 561 C C . GLN A 1 79 ? -14.483 9.177 16.540 1.00 90.88 79 GLN A C 1
ATOM 563 O O . GLN A 1 79 ? -13.802 8.154 16.617 1.00 90.88 79 GLN A O 1
ATOM 568 N N . GLN A 1 80 ? -15.807 9.162 16.729 1.00 90.31 80 GLN A N 1
ATOM 569 C CA . GLN A 1 80 ? -16.515 7.989 17.256 1.00 90.31 80 GLN A CA 1
ATOM 570 C C . GLN A 1 80 ? -16.242 6.711 16.452 1.00 90.31 80 GLN A C 1
ATOM 572 O O . GLN A 1 80 ? -16.026 5.662 17.043 1.00 90.31 80 GLN A O 1
ATOM 577 N N . GLY A 1 81 ? -16.169 6.786 15.118 1.00 88.88 81 GLY A N 1
ATOM 578 C CA . GLY A 1 81 ? -15.848 5.610 14.305 1.00 88.88 81 GLY A CA 1
ATOM 579 C C . GLY A 1 81 ? -14.427 5.078 14.516 1.00 88.88 81 GLY A C 1
ATOM 580 O O . GLY A 1 81 ? -14.225 3.871 14.422 1.00 88.88 81 GLY A O 1
ATOM 581 N N . CYS A 1 82 ? -13.458 5.934 14.855 1.00 90.62 82 CYS A N 1
ATOM 582 C CA . CYS A 1 82 ? -12.100 5.513 15.211 1.00 90.62 82 CYS A CA 1
ATOM 583 C C . CYS A 1 82 ? -12.053 4.900 16.618 1.00 90.62 82 CYS A C 1
ATOM 585 O O . CYS A 1 82 ? -11.403 3.876 16.825 1.00 90.62 82 CYS A O 1
ATOM 587 N N . VAL A 1 83 ? -12.796 5.477 17.569 1.00 92.62 83 VAL A N 1
ATOM 588 C CA . VAL A 1 83 ? -12.960 4.921 18.923 1.00 92.62 83 VAL A CA 1
ATOM 589 C C . VAL A 1 83 ? -13.615 3.542 18.863 1.00 92.62 83 VAL A C 1
ATOM 591 O O . VAL A 1 83 ? -13.104 2.586 19.445 1.00 92.62 83 VAL A O 1
ATOM 594 N N . ASP A 1 84 ? -14.700 3.414 18.101 1.00 90.31 84 ASP A N 1
ATOM 595 C CA . ASP A 1 84 ? -15.411 2.152 17.895 1.00 90.31 84 ASP A CA 1
ATOM 596 C C . ASP A 1 84 ? -14.540 1.112 17.187 1.00 90.31 84 ASP A C 1
ATOM 598 O O . ASP A 1 84 ? -14.800 -0.087 17.304 1.00 90.31 84 ASP A O 1
ATOM 602 N N . PHE A 1 85 ? -13.543 1.542 16.412 1.00 86.50 85 PHE A N 1
ATOM 603 C CA . PHE A 1 85 ? -12.617 0.657 15.715 1.00 86.50 85 PHE A CA 1
ATOM 604 C C . PHE A 1 85 ? -11.520 0.087 16.629 1.00 86.50 85 PHE A C 1
ATOM 606 O O . PHE A 1 85 ? -10.904 -0.923 16.290 1.00 86.50 85 PHE A O 1
ATOM 613 N N . ASN A 1 86 ? -11.290 0.681 17.801 1.00 86.62 86 ASN A N 1
ATOM 614 C CA . ASN A 1 86 ? -10.206 0.274 18.686 1.00 86.62 86 ASN A CA 1
ATOM 615 C C . ASN A 1 86 ? -10.266 -1.229 19.038 1.00 86.62 86 ASN A C 1
ATOM 617 O O . ASN A 1 86 ? -11.309 -1.754 19.431 1.00 86.62 86 ASN A O 1
ATOM 621 N N . GLY A 1 87 ? -9.134 -1.925 18.889 1.00 85.81 87 GLY A N 1
ATOM 622 C CA . GLY A 1 87 ? -9.021 -3.369 19.133 1.00 85.81 87 GLY A CA 1
ATOM 623 C C . GLY A 1 87 ? -9.630 -4.279 18.056 1.00 85.81 87 GLY A C 1
ATOM 624 O O . GLY A 1 87 ? -9.759 -5.480 18.293 1.00 85.81 87 GLY A O 1
ATOM 625 N N . LYS A 1 88 ? -10.017 -3.745 16.890 1.00 88.75 88 LYS A N 1
ATOM 626 C CA . LYS A 1 88 ? -10.506 -4.528 15.743 1.00 88.75 88 LYS A CA 1
ATOM 627 C C . LYS A 1 88 ? -9.417 -4.721 14.684 1.00 88.75 88 LYS A C 1
ATOM 629 O O . LYS A 1 88 ? -8.449 -3.973 14.634 1.00 88.75 88 LYS A O 1
ATOM 634 N N . THR A 1 89 ? -9.611 -5.719 13.821 1.0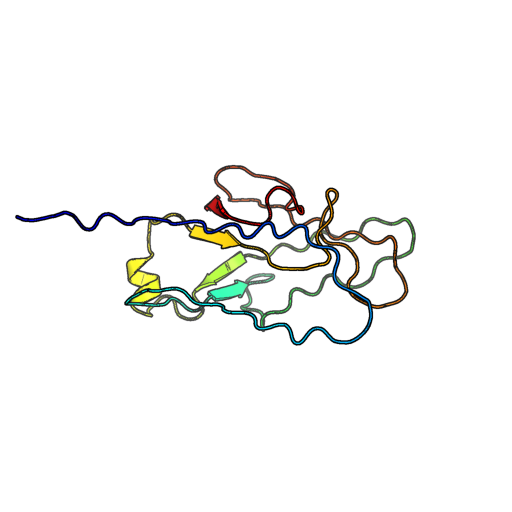0 89.62 89 THR A N 1
ATOM 635 C CA . THR A 1 89 ? -8.781 -5.948 12.628 1.00 89.62 89 THR A CA 1
ATOM 636 C C . THR A 1 89 ? -9.165 -4.974 11.520 1.00 89.62 89 THR A C 1
ATOM 638 O O . THR A 1 89 ? -10.355 -4.821 11.217 1.00 89.62 89 THR A O 1
ATOM 641 N N . ALA A 1 90 ? -8.169 -4.356 10.887 1.00 89.25 90 ALA A N 1
ATOM 642 C CA . ALA A 1 90 ? -8.377 -3.547 9.690 1.00 89.25 90 ALA A CA 1
ATOM 643 C C . ALA A 1 90 ? -8.279 -4.437 8.459 1.00 89.25 90 ALA A C 1
ATOM 645 O O . ALA A 1 90 ? -7.355 -5.234 8.347 1.00 89.25 90 ALA A O 1
ATOM 646 N N . ASN A 1 91 ? -9.212 -4.281 7.525 1.00 90.38 91 ASN A N 1
ATOM 647 C CA . ASN A 1 91 ? -9.122 -4.900 6.213 1.00 90.38 91 ASN A CA 1
ATOM 648 C C . ASN A 1 91 ? -8.871 -3.798 5.178 1.00 90.38 91 ASN A C 1
ATOM 650 O O . ASN A 1 91 ? -9.711 -2.913 5.000 1.00 90.38 91 ASN A O 1
ATOM 654 N N . VAL A 1 92 ? -7.692 -3.814 4.560 1.00 91.44 92 VAL A N 1
ATOM 655 C CA . VAL A 1 92 ? -7.213 -2.762 3.660 1.00 91.44 92 VAL A CA 1
ATOM 656 C C . VAL A 1 92 ? -7.124 -3.305 2.239 1.00 91.44 92 VAL A C 1
ATOM 658 O O . VAL A 1 92 ? -6.586 -4.384 1.997 1.00 91.44 92 VAL A O 1
ATOM 661 N N . ALA A 1 93 ? -7.641 -2.531 1.289 1.00 91.06 93 ALA A N 1
ATOM 662 C CA . ALA A 1 93 ? -7.504 -2.790 -0.136 1.00 91.06 93 ALA A CA 1
ATOM 663 C C . ALA A 1 93 ? -6.678 -1.682 -0.797 1.00 91.06 93 ALA A C 1
ATOM 665 O O . ALA A 1 93 ? -6.848 -0.499 -0.494 1.00 91.06 93 ALA A O 1
ATOM 666 N N . TRP A 1 94 ? -5.811 -2.074 -1.722 1.00 91.50 94 TRP A N 1
ATOM 667 C CA . TRP A 1 94 ? -4.943 -1.203 -2.498 1.00 91.50 94 TRP A CA 1
ATOM 668 C C . TRP A 1 94 ? -5.394 -1.241 -3.955 1.00 91.50 94 TRP A C 1
ATOM 670 O O . TRP A 1 94 ? -5.167 -2.210 -4.674 1.00 91.50 94 TRP A O 1
ATOM 680 N N . ALA A 1 95 ? -6.032 -0.166 -4.405 1.00 87.50 95 ALA A N 1
ATOM 681 C CA . ALA A 1 95 ? -6.564 -0.087 -5.757 1.00 87.50 95 ALA A CA 1
ATOM 682 C C . ALA A 1 95 ? -5.586 0.632 -6.693 1.00 87.50 95 ALA A C 1
ATOM 684 O O . ALA A 1 95 ? -5.247 1.795 -6.483 1.00 87.50 95 ALA A O 1
ATOM 685 N N . SER A 1 96 ? -5.156 -0.058 -7.747 1.00 91.31 96 SER A N 1
ATOM 686 C CA . SER A 1 96 ? -4.476 0.531 -8.901 1.00 91.31 96 SER A CA 1
ATOM 687 C C . SER A 1 96 ? -4.533 -0.444 -10.072 1.00 91.31 96 SER A C 1
ATOM 689 O O . SER A 1 96 ? -4.298 -1.638 -9.890 1.00 91.31 96 SER A O 1
ATOM 691 N N . ALA A 1 97 ? -4.780 0.065 -11.278 1.00 91.69 97 ALA A N 1
ATOM 692 C CA . ALA A 1 97 ? -4.675 -0.727 -12.504 1.00 91.69 97 ALA A CA 1
ATOM 693 C C . ALA A 1 97 ? -3.220 -1.124 -12.832 1.00 91.69 97 ALA A C 1
ATOM 695 O O . ALA A 1 97 ? -2.998 -2.016 -13.641 1.00 91.69 97 ALA A O 1
ATOM 696 N N . ALA A 1 98 ? -2.233 -0.480 -12.198 1.00 94.88 98 ALA A N 1
ATOM 697 C CA . ALA A 1 98 ? -0.813 -0.754 -12.410 1.00 94.88 98 ALA A CA 1
ATOM 698 C C . ALA A 1 98 ? -0.257 -1.877 -11.516 1.00 94.88 98 ALA A C 1
ATOM 700 O O . ALA A 1 98 ? 0.937 -2.159 -11.574 1.00 94.88 98 ALA A O 1
ATOM 701 N N . PHE A 1 99 ? -1.074 -2.512 -10.666 1.00 96.38 99 PHE A N 1
ATOM 702 C CA . PHE A 1 99 ? -0.612 -3.684 -9.920 1.00 96.38 99 PHE A CA 1
ATOM 703 C C . PHE A 1 99 ? -0.317 -4.853 -10.870 1.00 96.38 99 PHE A C 1
ATOM 705 O O . PHE A 1 99 ? -1.170 -5.276 -11.648 1.00 96.38 99 PHE A O 1
ATOM 712 N N . THR A 1 100 ? 0.884 -5.406 -10.753 1.00 95.94 100 THR A N 1
ATOM 713 C CA . THR A 1 100 ? 1.372 -6.594 -11.458 1.00 95.94 100 THR A CA 1
ATOM 714 C C . THR A 1 100 ? 1.649 -7.720 -10.450 1.00 95.94 100 THR A C 1
ATOM 716 O O . THR A 1 100 ? 1.583 -7.491 -9.234 1.00 95.94 100 THR A O 1
ATOM 719 N N . PRO A 1 101 ? 1.973 -8.944 -10.906 1.00 96.69 101 PRO A N 1
ATOM 720 C CA . PRO A 1 101 ? 2.422 -10.019 -10.019 1.00 96.69 101 PRO A CA 1
ATOM 721 C C . PRO A 1 101 ? 3.690 -9.676 -9.220 1.00 96.69 101 PRO A C 1
ATOM 723 O O . PRO A 1 101 ? 3.938 -10.273 -8.175 1.00 96.69 101 PRO A O 1
ATOM 726 N N . GLU A 1 102 ? 4.486 -8.710 -9.681 1.00 96.00 102 GLU A N 1
ATOM 727 C CA . GLU A 1 102 ? 5.713 -8.270 -9.025 1.00 96.00 102 GLU A CA 1
ATOM 728 C C . GLU A 1 102 ? 5.475 -7.135 -8.020 1.00 96.00 102 GLU A C 1
ATOM 730 O O . GLU A 1 102 ? 6.250 -7.009 -7.077 1.00 96.00 102 GLU A O 1
ATOM 735 N N . GLY A 1 103 ? 4.446 -6.304 -8.170 1.00 96.94 103 GLY A N 1
ATOM 736 C CA . GLY A 1 103 ? 4.208 -5.167 -7.275 1.00 96.94 103 GLY A CA 1
ATOM 737 C C . GLY A 1 103 ? 3.388 -4.072 -7.940 1.00 96.94 103 GLY A C 1
ATOM 738 O O . GLY A 1 103 ? 2.589 -4.349 -8.829 1.00 96.94 103 GLY A O 1
ATOM 739 N N . LEU A 1 104 ? 3.568 -2.822 -7.521 1.00 96.25 104 LEU A N 1
ATOM 740 C CA . LEU A 1 104 ? 2.936 -1.679 -8.176 1.00 96.25 104 LEU A CA 1
ATOM 741 C C . LEU A 1 104 ? 3.854 -1.159 -9.287 1.00 96.25 104 LEU A C 1
ATOM 743 O O . LEU A 1 104 ? 4.910 -0.593 -9.006 1.00 96.25 104 LEU A O 1
ATOM 747 N N . GLY A 1 105 ? 3.458 -1.358 -10.540 1.00 95.62 105 GLY A N 1
ATOM 748 C CA . GLY A 1 105 ? 4.174 -0.827 -11.695 1.00 95.62 105 GLY A CA 1
ATOM 749 C C . GLY A 1 105 ? 4.085 0.694 -11.809 1.00 95.62 105 GLY A C 1
ATOM 750 O O . GLY A 1 105 ? 3.312 1.359 -11.111 1.00 95.62 105 GLY A O 1
ATOM 751 N N . TYR A 1 106 ? 4.884 1.251 -12.718 1.00 91.38 106 TYR A N 1
ATOM 752 C CA . TYR A 1 106 ? 4.833 2.671 -13.047 1.00 91.38 106 TYR A CA 1
ATOM 753 C C . TYR A 1 106 ? 3.434 3.089 -13.536 1.00 91.38 106 TYR A C 1
ATOM 755 O O . TYR A 1 106 ? 2.748 2.362 -14.252 1.00 91.38 106 TYR A O 1
ATOM 763 N N . THR A 1 107 ? 3.014 4.295 -13.163 1.00 88.62 107 THR A N 1
ATOM 764 C CA . THR A 1 107 ? 1.739 4.889 -13.604 1.00 88.62 107 THR A CA 1
ATOM 765 C C . THR A 1 107 ? 1.941 6.083 -14.534 1.00 88.62 107 THR A C 1
ATOM 767 O O . THR A 1 107 ? 1.004 6.524 -15.193 1.00 88.62 107 THR A O 1
ATOM 770 N N . SER A 1 108 ? 3.157 6.636 -14.580 1.00 88.06 108 SER A N 1
ATOM 771 C CA . SER A 1 108 ? 3.534 7.783 -15.409 1.00 88.06 108 SER A CA 1
ATOM 772 C C . SER A 1 108 ? 5.060 7.892 -15.541 1.00 88.06 108 SER A C 1
ATOM 774 O O . SER A 1 108 ? 5.800 7.206 -14.835 1.00 88.06 108 SER A O 1
ATOM 776 N N . GLY A 1 109 ? 5.536 8.776 -16.424 1.00 87.12 109 GLY A N 1
ATOM 777 C CA . GLY A 1 109 ? 6.966 9.029 -16.634 1.00 87.12 109 GLY A CA 1
ATOM 778 C C . GLY A 1 109 ? 7.629 8.059 -17.618 1.00 87.12 109 GLY A C 1
ATOM 779 O O . GLY A 1 109 ? 6.956 7.398 -18.402 1.00 87.12 109 GLY A O 1
ATOM 780 N N . THR A 1 110 ? 8.965 8.020 -17.611 1.00 88.94 110 THR A N 1
ATOM 781 C CA . THR A 1 110 ? 9.780 7.270 -18.591 1.00 88.94 110 THR A CA 1
ATOM 782 C C . THR A 1 110 ? 10.386 5.974 -18.053 1.00 88.94 110 THR A C 1
ATOM 784 O O . THR A 1 110 ? 10.910 5.185 -18.832 1.00 88.94 110 THR A O 1
ATOM 787 N N . ALA A 1 111 ? 10.329 5.738 -16.741 1.00 90.62 111 ALA A N 1
ATOM 788 C CA . ALA A 1 111 ? 10.863 4.539 -16.096 1.00 90.62 111 ALA A CA 1
ATOM 789 C C . ALA A 1 111 ? 9.845 3.386 -16.167 1.00 90.62 111 ALA A C 1
ATOM 791 O O . ALA A 1 111 ? 9.226 3.027 -15.167 1.00 90.62 111 ALA A O 1
ATOM 792 N N . THR A 1 112 ? 9.615 2.850 -17.368 1.00 92.06 112 THR A N 1
ATOM 793 C CA . THR A 1 112 ? 8.523 1.895 -17.636 1.00 92.06 112 THR A CA 1
ATOM 794 C C . THR A 1 112 ? 8.747 0.497 -17.049 1.00 92.06 112 THR A C 1
ATOM 796 O O . THR A 1 112 ? 7.843 -0.331 -17.056 1.00 92.06 112 THR A O 1
ATOM 799 N N . ASP A 1 113 ? 9.956 0.204 -16.582 1.00 93.12 113 ASP A N 1
ATOM 800 C CA . ASP A 1 113 ? 10.359 -1.055 -15.951 1.00 93.12 113 ASP A CA 1
ATOM 801 C C . ASP A 1 113 ? 10.453 -0.954 -14.417 1.00 93.12 113 ASP A C 1
ATOM 803 O O . ASP A 1 113 ? 10.765 -1.939 -13.746 1.00 93.12 113 ASP A O 1
ATOM 807 N N . ALA A 1 114 ? 10.164 0.216 -13.840 1.00 94.19 114 ALA A N 1
ATOM 808 C CA . ALA A 1 114 ? 10.200 0.418 -12.399 1.00 94.19 114 ALA A CA 1
ATOM 809 C C . ALA A 1 114 ? 9.007 -0.248 -11.692 1.00 94.19 114 ALA A C 1
ATOM 811 O O . ALA A 1 114 ? 7.855 -0.118 -12.115 1.00 94.19 114 ALA A O 1
ATOM 812 N N . ILE A 1 115 ? 9.292 -0.901 -10.560 1.00 95.94 115 ILE A N 1
ATOM 813 C CA . ILE A 1 115 ? 8.305 -1.536 -9.680 1.00 95.94 115 ILE A CA 1
ATOM 814 C C . ILE A 1 115 ? 8.465 -0.987 -8.262 1.00 95.94 115 ILE A C 1
ATOM 816 O O . ILE A 1 115 ? 9.547 -1.049 -7.678 1.00 95.94 115 ILE A O 1
ATOM 820 N N . VAL A 1 116 ? 7.368 -0.514 -7.676 1.00 96.25 116 VAL A N 1
ATOM 821 C CA . VAL A 1 116 ? 7.273 -0.209 -6.247 1.00 96.25 116 VAL A CA 1
ATOM 822 C C . VAL A 1 116 ? 6.845 -1.470 -5.499 1.00 96.25 116 VAL A C 1
ATOM 824 O O . VAL A 1 116 ? 5.801 -2.063 -5.782 1.00 96.25 116 VAL A O 1
ATOM 827 N N . LYS A 1 117 ? 7.649 -1.874 -4.513 1.00 96.62 117 LYS A N 1
ATOM 828 C CA . LYS A 1 117 ? 7.324 -2.958 -3.580 1.00 96.62 117 LYS A CA 1
ATOM 829 C C . LYS A 1 117 ? 6.665 -2.356 -2.344 1.00 96.62 117 LYS A C 1
ATOM 831 O O . LYS A 1 117 ? 7.317 -1.673 -1.561 1.00 96.62 117 LYS A O 1
ATOM 836 N N . LEU A 1 118 ? 5.363 -2.582 -2.194 1.00 96.50 118 LEU A N 1
ATOM 837 C CA . LEU A 1 118 ? 4.641 -2.232 -0.976 1.00 96.50 118 LEU A CA 1
ATOM 838 C C . LEU A 1 118 ? 4.677 -3.431 -0.031 1.00 96.50 118 LEU A C 1
ATOM 840 O O . LEU A 1 118 ? 4.048 -4.448 -0.308 1.00 96.50 118 LEU A O 1
ATOM 844 N N . GLU A 1 119 ? 5.419 -3.317 1.064 1.00 96.50 119 GLU A N 1
ATOM 845 C CA . GLU A 1 119 ? 5.614 -4.408 2.020 1.00 96.50 119 GLU A CA 1
ATOM 846 C C . GLU A 1 119 ? 4.839 -4.138 3.305 1.00 96.50 119 GLU A C 1
ATOM 848 O O . GLU A 1 119 ? 4.974 -3.086 3.931 1.00 96.50 119 GLU A O 1
ATOM 853 N N . THR A 1 120 ? 4.008 -5.093 3.712 1.00 96.44 120 THR A N 1
ATOM 854 C CA . THR A 1 120 ? 3.281 -4.998 4.978 1.00 96.44 120 THR A CA 1
ATOM 855 C C . THR A 1 120 ? 4.190 -5.436 6.125 1.00 96.44 120 THR A C 1
ATOM 857 O O . THR A 1 120 ? 4.782 -6.514 6.052 1.00 96.44 120 THR A O 1
ATOM 860 N N . VAL A 1 121 ? 4.266 -4.646 7.197 1.00 93.62 121 VAL A N 1
ATOM 861 C CA . VAL A 1 121 ? 5.148 -4.928 8.349 1.00 93.62 121 VAL A CA 1
ATOM 862 C C . VAL A 1 121 ? 4.400 -5.385 9.606 1.00 93.62 121 VAL A C 1
ATOM 864 O O . VAL A 1 121 ? 4.981 -6.049 10.463 1.00 93.62 121 VAL A O 1
ATOM 867 N N . ASN A 1 122 ? 3.113 -5.057 9.714 1.00 93.38 122 ASN A N 1
ATOM 868 C CA . ASN A 1 122 ? 2.244 -5.373 10.850 1.00 93.38 122 ASN A CA 1
ATOM 869 C C . ASN A 1 122 ? 0.901 -5.974 10.405 1.00 93.38 122 ASN A C 1
ATOM 871 O O . ASN A 1 122 ? -0.099 -5.809 11.100 1.00 93.38 122 ASN A O 1
ATOM 875 N N . ALA A 1 123 ? 0.871 -6.621 9.241 1.00 95.31 123 ALA A N 1
ATOM 876 C CA . ALA A 1 123 ? -0.285 -7.396 8.821 1.00 95.31 123 ALA A CA 1
ATOM 877 C C . ALA A 1 123 ? -0.322 -8.732 9.578 1.00 95.31 123 ALA A C 1
ATOM 879 O O . ALA A 1 123 ? 0.705 -9.225 10.054 1.00 95.31 123 ALA A O 1
ATOM 880 N N . LYS A 1 124 ? -1.492 -9.377 9.630 1.00 95.62 124 LYS A N 1
ATOM 881 C CA . LYS A 1 124 ? -1.610 -10.761 10.124 1.00 95.62 124 LYS A CA 1
ATOM 882 C C . LYS A 1 124 ? -0.707 -11.721 9.347 1.00 95.62 124 LYS A C 1
ATOM 884 O O . LYS A 1 124 ? -0.177 -12.668 9.923 1.00 95.62 124 LYS A O 1
ATOM 889 N N . VAL A 1 125 ? -0.540 -11.471 8.046 1.00 95.31 125 VAL A N 1
ATOM 890 C CA . VAL A 1 125 ? 0.405 -12.169 7.171 1.00 95.31 125 VAL A CA 1
ATOM 891 C C . VAL A 1 125 ? 1.209 -11.123 6.416 1.00 95.31 125 VAL A C 1
ATOM 893 O O . VAL A 1 125 ? 0.685 -10.464 5.521 1.00 95.31 125 VAL A O 1
ATOM 896 N N . ASN A 1 126 ? 2.482 -10.973 6.780 1.00 96.44 126 ASN A N 1
ATOM 897 C CA . ASN A 1 126 ? 3.354 -10.020 6.111 1.00 96.44 126 ASN A CA 1
ATOM 898 C C . ASN A 1 126 ? 3.736 -10.514 4.709 1.00 96.44 126 ASN A C 1
ATOM 900 O O . ASN A 1 126 ? 4.233 -11.631 4.554 1.00 96.44 126 ASN A O 1
ATOM 904 N N . ALA A 1 127 ? 3.517 -9.677 3.698 1.00 95.94 127 ALA A N 1
ATOM 905 C CA . ALA A 1 127 ? 3.839 -9.962 2.308 1.00 95.94 127 ALA A CA 1
ATOM 906 C C . ALA A 1 127 ? 4.094 -8.672 1.512 1.00 95.94 127 ALA A C 1
ATOM 908 O O . ALA A 1 127 ? 3.748 -7.566 1.935 1.00 95.94 127 ALA A O 1
ATOM 909 N N . VAL A 1 128 ? 4.662 -8.836 0.316 1.00 97.06 128 VAL A N 1
ATOM 910 C CA . VAL A 1 128 ? 4.602 -7.807 -0.727 1.00 97.06 128 VAL A CA 1
ATOM 911 C C . VAL A 1 128 ? 3.177 -7.775 -1.281 1.00 97.06 128 VAL A C 1
ATOM 913 O O . VAL A 1 128 ? 2.614 -8.825 -1.608 1.00 97.06 128 VAL A O 1
ATOM 916 N N . VAL A 1 129 ? 2.608 -6.580 -1.410 1.00 97.38 129 VAL A N 1
ATOM 917 C CA . VAL A 1 129 ? 1.321 -6.358 -2.067 1.00 97.38 129 VAL A CA 1
ATOM 918 C C . VAL A 1 129 ? 1.511 -6.357 -3.585 1.00 97.38 129 VAL A C 1
ATOM 920 O O . VAL A 1 129 ? 2.303 -5.586 -4.131 1.00 97.38 129 VAL A O 1
ATOM 923 N N . THR A 1 130 ? 0.769 -7.221 -4.264 1.00 97.75 130 THR A N 1
ATOM 924 C CA . THR A 1 130 ? 0.777 -7.451 -5.713 1.00 97.75 130 THR A CA 1
ATOM 925 C C . THR A 1 130 ? -0.663 -7.551 -6.217 1.00 97.75 130 THR A C 1
ATOM 927 O O . THR A 1 130 ? -1.613 -7.526 -5.432 1.00 97.75 130 THR A O 1
ATOM 930 N N . SER A 1 131 ? -0.863 -7.724 -7.523 1.00 95.25 131 SER A N 1
ATOM 931 C CA . SER A 1 131 ? -2.206 -7.944 -8.084 1.00 95.25 131 SER A CA 1
ATOM 932 C C . SER A 1 131 ? -2.930 -9.184 -7.535 1.00 95.25 131 SER A C 1
ATOM 934 O O . SER A 1 131 ? -4.147 -9.283 -7.671 1.00 95.25 131 SER A O 1
ATOM 936 N N . ALA A 1 132 ? -2.215 -10.125 -6.909 1.00 96.06 132 ALA A N 1
ATOM 937 C CA . ALA A 1 132 ? -2.797 -11.348 -6.358 1.00 96.06 132 ALA A CA 1
ATOM 938 C C . ALA A 1 132 ? -3.373 -11.181 -4.938 1.00 96.06 132 ALA A C 1
ATOM 940 O O . ALA A 1 132 ? -4.184 -12.002 -4.512 1.00 96.06 132 ALA A O 1
ATOM 941 N N . ASN A 1 133 ? -2.941 -10.161 -4.190 1.00 95.19 133 ASN A N 1
ATOM 942 C CA . ASN A 1 133 ? -3.281 -9.980 -2.771 1.00 95.19 133 ASN A CA 1
ATOM 943 C C . ASN A 1 133 ? -3.517 -8.507 -2.381 1.00 95.19 133 ASN A C 1
ATOM 945 O O . ASN A 1 133 ? -3.467 -8.163 -1.202 1.00 95.19 133 ASN A O 1
ATOM 949 N N . ASN A 1 134 ? -3.781 -7.629 -3.351 1.00 93.62 134 ASN A N 1
ATOM 950 C CA . ASN A 1 134 ? -4.050 -6.211 -3.105 1.00 93.62 134 ASN A CA 1
ATOM 951 C C . ASN A 1 134 ? -5.424 -5.930 -2.490 1.00 93.62 134 ASN A C 1
ATOM 953 O O . ASN A 1 134 ? -5.660 -4.818 -2.033 1.00 93.62 134 ASN A O 1
ATOM 957 N N . GLN A 1 135 ? -6.304 -6.922 -2.414 1.00 93.06 135 GLN A N 1
ATOM 958 C CA . GLN A 1 135 ? -7.596 -6.819 -1.749 1.00 93.06 135 GLN A CA 1
ATOM 959 C C . GLN A 1 135 ? -7.571 -7.620 -0.452 1.00 93.06 135 GLN A C 1
ATOM 961 O O . GLN A 1 135 ? -7.072 -8.743 -0.427 1.00 93.06 135 GLN A O 1
ATOM 966 N N . GLY A 1 136 ? -8.193 -7.101 0.604 1.00 87.44 136 GLY A N 1
ATOM 967 C CA . GLY A 1 136 ? -8.458 -7.933 1.772 1.00 87.44 136 GLY A CA 1
ATOM 968 C C . GLY A 1 136 ? -7.351 -7.980 2.824 1.00 87.44 136 GLY A C 1
ATOM 969 O O . GLY A 1 136 ? -7.434 -8.841 3.695 1.00 87.44 136 GLY A O 1
ATOM 970 N N . VAL A 1 137 ? -6.317 -7.134 2.751 1.00 92.06 137 VAL A N 1
ATOM 971 C CA . VAL A 1 137 ? -5.122 -7.240 3.605 1.00 92.06 137 VAL A CA 1
ATOM 972 C C . VAL A 1 137 ? -5.489 -6.962 5.061 1.00 92.06 137 VAL A C 1
ATOM 974 O O . VAL A 1 137 ? -5.914 -5.858 5.400 1.00 92.06 1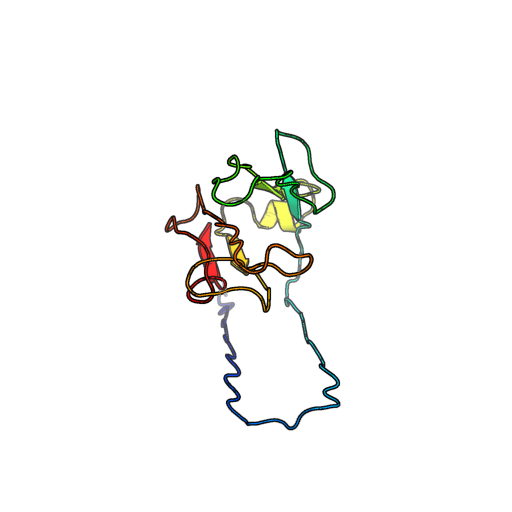37 VAL A O 1
ATOM 977 N N . GLU A 1 138 ? -5.332 -7.966 5.922 1.00 94.06 138 GLU A N 1
ATOM 978 C CA . GLU A 1 138 ? -5.689 -7.872 7.337 1.00 94.06 138 GLU A CA 1
ATOM 979 C C . GLU A 1 138 ? -4.520 -7.375 8.194 1.00 94.06 138 GLU A C 1
ATOM 981 O O . GLU A 1 138 ? -3.451 -7.988 8.188 1.00 94.06 138 GLU A O 1
ATOM 986 N N . PHE A 1 139 ? -4.758 -6.326 8.982 1.00 91.69 139 PHE A N 1
ATOM 987 C CA . PHE A 1 139 ? -3.850 -5.783 9.999 1.00 91.69 139 PHE A CA 1
ATOM 988 C C . PHE A 1 139 ? -4.454 -5.919 11.398 1.00 91.69 139 PHE A C 1
ATOM 990 O O . PHE A 1 139 ? -5.675 -5.667 11.550 1.00 91.69 139 PHE A O 1
#

pLDDT: mean 80.15, std 19.02, range [39.03, 97.75]

Radius of gyration: 18.48 Å; chains: 1; bounding box: 51×27×53 Å

Sequence (139 aa):
MNKSIIASVLALGLVSGMAHADGQTGEVQFIGVVTQNTCDIVPEVDGTLAKNVVNLGTVAPGITGDYKNFALKAKDPTQQGCVDFNGKTANVAWASAAFTPEGLGYTSGTATDAIVKLETVNAKVNAVVTSANNQGVEF

Secondary structure (DSSP, 8-state):
---------------------TT------------SS---EEEEETTEE-SS--------TT-PPPP---EEEESSTTSHHHHHHTTSPPEE----TTB-SSSEE--SSS-TT-EE-EE-SSSSS--EE-TTTSS-EE-